Protein AF-A0A3M3X433-F1 (afdb_monomer_lite)

InterPro domains:
  IPR011251 Luciferase-like domain [PF00296] (39-148)
  IPR036661 Luciferase-like domain superfamily [G3DSA:3.20.20.30] (30-152)
  IPR036661 Luciferase-like domain superfamily [SSF51679] (29-149)
  IPR050172 SsuD/RutA monooxygenase [PTHR42847] (29-149)

Sequence (152 aa):
MEFHSPVCLPLWCFSTRSNGPQPLAGVFMSIEFIGYIATQPGSEIHPRSGATIQPDYVKTVAKAHEDAGFDRALIAYHSNSPDSTLVAAHAASVTSTLKFLVAHRPGFISPTVAARQFATLDVFNGGRTAVHIITGGDDKELRADGSHIGKD

pLDDT: mean 83.99, std 22.56, range [24.09, 98.62]

Radius of gyration: 22.47 Å; chains: 1; bounding box: 56×72×51 Å

Foldseek 3Di:
DDDDDDDDDDDDPPPPPPPDPDPPDPPPDDDAAEAEAAQFDDDPPRHTDDDRHDLVSSQVRLVVCVVVPGQEYEQDDFLPHPQQLVSLLSSLVNDQRYAYAGEDEPDLDDVVVVVVSQVVSCVVSVNRYDYDYDYDPDCVRVVSSPDPDDPD

Structure (mmCIF, N/CA/C/O backbone):
data_AF-A0A3M3X433-F1
#
_entry.id   AF-A0A3M3X433-F1
#
loop_
_atom_site.group_PDB
_atom_site.id
_atom_site.type_symbol
_atom_site.label_atom_id
_atom_site.label_alt_id
_atom_site.label_comp_id
_atom_site.label_asym_id
_atom_site.label_entity_id
_atom_site.label_seq_id
_atom_site.pdbx_PDB_ins_code
_atom_site.Cartn_x
_atom_site.Cartn_y
_atom_site.Cartn_z
_atom_site.occupancy
_atom_site.B_iso_or_equiv
_atom_site.auth_seq_id
_atom_site.auth_comp_id
_atom_site.auth_asym_id
_atom_site.auth_atom_id
_atom_site.pdbx_PDB_model_num
ATOM 1 N N . MET A 1 1 ? -29.728 47.704 31.369 1.00 38.25 1 MET A N 1
ATOM 2 C CA . MET A 1 1 ? -29.777 48.567 30.168 1.00 38.25 1 MET A CA 1
ATOM 3 C C . MET A 1 1 ? -28.338 48.783 29.705 1.00 38.25 1 MET A C 1
ATOM 5 O O . MET A 1 1 ? -27.815 49.881 29.781 1.00 38.25 1 MET A O 1
ATOM 9 N N . GLU A 1 2 ? -27.535 47.732 29.565 1.00 30.39 2 GLU A N 1
ATOM 10 C CA . GLU A 1 2 ? -27.421 46.850 28.388 1.00 30.39 2 GLU A CA 1
ATOM 11 C C . GLU A 1 2 ? -27.488 47.585 27.048 1.00 30.39 2 GLU A C 1
ATOM 13 O O . GLU A 1 2 ? -28.547 47.969 26.556 1.00 30.39 2 GLU A O 1
ATOM 18 N N . PHE A 1 3 ? -26.281 47.796 26.530 1.00 27.48 3 PHE A N 1
ATOM 19 C CA . PHE A 1 3 ? -25.931 48.360 25.245 1.00 27.48 3 PHE A CA 1
ATOM 20 C C . PHE A 1 3 ? -25.898 47.249 24.188 1.00 27.48 3 PHE A C 1
ATOM 22 O O . PHE A 1 3 ? -25.267 46.218 24.388 1.00 27.48 3 PHE A O 1
ATOM 29 N N . HIS A 1 4 ? -26.563 47.522 23.067 1.00 29.73 4 HIS A N 1
ATOM 30 C CA . HIS A 1 4 ? -26.165 47.201 21.693 1.00 29.73 4 HIS A CA 1
ATOM 31 C C . HIS A 1 4 ? -25.395 45.888 21.426 1.00 29.73 4 HIS A C 1
ATOM 33 O O . HIS A 1 4 ? -24.176 45.808 21.546 1.00 29.73 4 HIS A O 1
ATOM 39 N N . SER A 1 5 ? -26.122 44.920 20.857 1.00 33.59 5 SER A N 1
ATOM 40 C CA . SER A 1 5 ? -25.615 44.041 19.785 1.00 33.59 5 SER A CA 1
ATOM 41 C C . SER A 1 5 ? -25.068 44.913 18.632 1.00 33.59 5 SER A C 1
ATOM 43 O O . SER A 1 5 ? -25.647 45.985 18.416 1.00 33.59 5 SER A O 1
ATOM 45 N N . PRO A 1 6 ? -24.013 44.526 17.872 1.00 41.75 6 PRO A N 1
ATOM 46 C CA . PRO A 1 6 ? -24.212 43.540 16.800 1.00 41.75 6 PRO A CA 1
ATOM 47 C C . PRO A 1 6 ? -22.981 42.694 16.368 1.00 41.75 6 PRO A C 1
ATOM 49 O O . PRO A 1 6 ? -21.836 42.945 16.724 1.00 41.75 6 PRO A O 1
ATOM 52 N N . VAL A 1 7 ? -23.281 41.759 15.459 1.00 30.61 7 VAL A N 1
ATOM 53 C CA . VAL A 1 7 ? -22.422 41.143 14.422 1.00 30.61 7 VAL A CA 1
ATOM 54 C C . VAL A 1 7 ? -21.656 39.858 14.775 1.00 30.61 7 VAL A C 1
ATOM 56 O O . VAL A 1 7 ? -20.511 39.854 15.210 1.00 30.61 7 VAL A O 1
ATOM 59 N N . CYS A 1 8 ? -22.279 38.736 14.406 1.00 32.59 8 CYS A N 1
ATOM 60 C CA . CYS A 1 8 ? -21.590 37.534 13.942 1.00 32.59 8 CYS A CA 1
ATOM 61 C C . CYS A 1 8 ? -20.920 37.800 12.582 1.00 32.59 8 CYS A C 1
ATOM 63 O O . CYS A 1 8 ? -21.615 38.124 11.620 1.00 32.59 8 CYS A O 1
ATOM 65 N N . LEU A 1 9 ? -19.611 37.563 12.476 1.00 28.12 9 LEU A N 1
ATOM 66 C CA . LEU A 1 9 ? -18.978 37.064 11.251 1.00 28.12 9 LEU A CA 1
ATOM 67 C C . LEU A 1 9 ? -17.798 36.137 11.608 1.00 28.12 9 LEU A C 1
ATOM 69 O O . LEU A 1 9 ? -17.205 36.289 12.677 1.00 28.12 9 LEU A O 1
ATOM 73 N N . PRO A 1 10 ? -17.489 35.146 10.750 1.00 44.00 10 PRO A N 1
ATOM 74 C CA . PRO A 1 10 ? -16.801 33.921 11.118 1.00 44.00 10 PRO A CA 1
ATOM 75 C C . PRO A 1 10 ? -15.365 33.943 10.608 1.00 44.00 10 PRO A C 1
ATOM 77 O O . PRO A 1 10 ? -15.153 33.822 9.410 1.00 44.00 10 PRO A O 1
ATOM 80 N N . LEU A 1 11 ? -14.376 34.081 11.486 1.00 32.19 11 LEU A N 1
ATOM 81 C CA . LEU A 1 11 ? -12.989 33.711 11.201 1.00 32.19 11 LEU A CA 1
ATOM 82 C C . LEU A 1 11 ? -12.167 33.882 12.488 1.00 32.19 11 LEU A C 1
ATOM 84 O O . LEU A 1 11 ?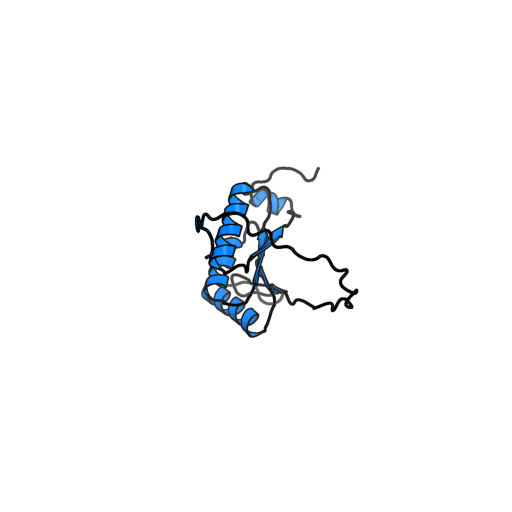 -12.327 34.878 13.178 1.00 32.19 11 LEU A O 1
ATOM 88 N N . TRP A 1 12 ? -11.268 32.932 12.766 1.00 24.09 12 TRP A N 1
ATOM 89 C CA . TRP A 1 12 ? -10.307 32.925 13.883 1.00 24.09 12 TRP A CA 1
ATOM 90 C C . TRP A 1 12 ? -10.869 32.575 15.268 1.00 24.09 12 TRP A C 1
ATOM 92 O O . TRP A 1 12 ? -10.968 33.405 16.165 1.00 24.09 12 TRP A O 1
ATOM 102 N N . CYS A 1 13 ? -11.091 31.280 15.504 1.00 27.66 13 CYS A N 1
ATOM 103 C CA . CYS A 1 13 ? -10.974 30.759 16.863 1.00 27.66 13 CYS A CA 1
ATOM 104 C C . CYS A 1 13 ? -9.476 30.629 17.187 1.00 27.66 13 CYS A C 1
ATOM 106 O O . CYS A 1 13 ? -8.844 29.618 16.878 1.00 27.66 13 CYS A O 1
ATOM 108 N N . PHE A 1 14 ? -8.897 31.677 17.777 1.00 27.05 14 PHE A N 1
ATOM 109 C CA . PHE A 1 14 ? -7.599 31.603 18.446 1.00 27.05 14 PHE A CA 1
ATOM 110 C C . PHE A 1 14 ? -7.763 30.636 19.628 1.00 27.05 14 PHE A C 1
ATOM 112 O O . PHE A 1 14 ? -8.277 30.998 20.683 1.00 27.05 14 PHE A O 1
ATOM 119 N N . SER A 1 15 ? -7.405 29.365 19.435 1.00 33.72 15 SER A N 1
ATOM 120 C CA . SER A 1 15 ? -7.283 28.418 20.542 1.00 33.72 15 SER A CA 1
ATOM 121 C C . SER A 1 15 ? -6.104 28.875 21.396 1.00 33.72 15 SER A C 1
ATOM 123 O O . SER A 1 15 ? -4.944 28.709 21.016 1.00 33.72 15 SER A O 1
ATOM 125 N N . THR A 1 16 ? -6.392 29.486 22.542 1.00 36.78 16 THR A N 1
ATOM 126 C CA . THR A 1 16 ? -5.414 29.752 23.595 1.00 36.78 16 THR A CA 1
ATOM 127 C C . THR A 1 16 ? -5.001 28.422 24.220 1.00 36.78 16 THR A C 1
ATOM 129 O O . THR A 1 16 ? -5.475 28.019 25.279 1.00 36.78 16 THR A O 1
ATOM 132 N N . ARG A 1 17 ? -4.117 27.684 23.542 1.00 34.72 17 ARG A N 1
ATOM 133 C CA . ARG A 1 17 ? -3.492 26.502 24.131 1.00 34.72 17 ARG A CA 1
ATOM 134 C C . ARG A 1 17 ? -2.471 26.990 25.158 1.00 34.72 17 ARG A C 1
ATOM 136 O O . ARG A 1 17 ? -1.395 27.465 24.806 1.00 34.72 17 ARG A O 1
ATOM 143 N N . SER A 1 18 ? -2.844 26.923 26.433 1.00 39.06 18 SER A N 1
ATOM 144 C CA . SER A 1 18 ? -1.947 27.155 27.561 1.00 39.06 18 SER A CA 1
ATOM 145 C C . SER A 1 18 ? -0.796 26.145 27.504 1.00 39.06 18 SER A C 1
ATOM 147 O O . SER A 1 18 ? -0.989 24.963 27.789 1.00 39.06 18 SER A O 1
ATOM 149 N N . ASN A 1 19 ? 0.400 26.599 27.130 1.00 44.47 19 ASN A N 1
ATOM 150 C CA . ASN A 1 19 ? 1.632 25.825 27.274 1.00 44.47 19 ASN A CA 1
ATOM 151 C C . ASN A 1 19 ? 2.067 25.852 28.745 1.00 44.47 19 ASN A C 1
ATOM 153 O O . ASN A 1 19 ? 2.904 26.657 29.148 1.00 44.47 19 ASN A O 1
ATOM 157 N N . GLY A 1 20 ? 1.471 24.977 29.553 1.00 41.06 20 GLY A N 1
ATOM 158 C CA . GLY A 1 20 ? 2.094 24.523 30.792 1.00 41.06 20 GLY A CA 1
ATOM 159 C C . GLY A 1 20 ? 3.107 23.412 30.475 1.00 41.06 20 GLY A C 1
ATOM 160 O O . GLY A 1 20 ? 2.841 22.607 29.578 1.00 41.06 20 GLY A O 1
ATOM 161 N N . PRO A 1 21 ? 4.261 23.345 31.161 1.00 43.88 21 PRO A N 1
ATOM 162 C CA . PRO A 1 21 ? 5.192 22.234 31.005 1.00 43.88 21 PRO A CA 1
ATOM 163 C C . PRO A 1 21 ? 4.511 20.936 31.460 1.00 43.88 21 PRO A C 1
ATOM 165 O O . PRO A 1 21 ? 4.201 20.762 32.637 1.00 43.88 21 PRO A O 1
ATOM 168 N N . GLN A 1 22 ? 4.245 20.042 30.507 1.00 60.72 22 GLN A N 1
ATOM 169 C CA . GLN A 1 22 ? 3.758 18.697 30.794 1.00 60.72 22 GLN A CA 1
ATOM 170 C C . GLN A 1 22 ? 4.891 17.912 31.474 1.00 60.72 22 GLN A C 1
ATOM 172 O O . GLN A 1 22 ? 6.016 17.930 30.963 1.00 60.72 22 GLN A O 1
ATOM 177 N N . PRO A 1 23 ? 4.644 17.237 32.611 1.00 44.38 23 PRO A N 1
ATOM 178 C CA . PRO A 1 23 ? 5.644 16.365 33.210 1.00 44.38 23 PRO A CA 1
ATOM 179 C C . PRO A 1 23 ? 6.005 15.258 32.213 1.00 44.38 23 PRO A C 1
ATOM 181 O O . PRO A 1 23 ? 5.147 14.794 31.463 1.00 44.38 23 PRO A O 1
ATOM 184 N N . LEU A 1 24 ? 7.279 14.855 32.193 1.00 56.72 24 LEU A N 1
ATOM 185 C CA . LEU A 1 24 ? 7.793 13.760 31.369 1.00 56.72 24 LEU A CA 1
ATOM 186 C C . LEU A 1 24 ? 7.118 12.448 31.797 1.00 56.72 24 LEU A C 1
ATOM 188 O O . LEU A 1 24 ? 7.646 11.695 32.615 1.00 56.72 24 LEU A O 1
ATOM 192 N N . ALA A 1 25 ? 5.917 12.203 31.274 1.00 56.25 25 ALA A N 1
ATOM 193 C CA . ALA A 1 25 ? 5.259 10.916 31.338 1.00 56.25 25 ALA A CA 1
ATOM 194 C C . ALA A 1 25 ? 6.217 9.902 30.714 1.00 56.25 25 ALA A C 1
ATOM 196 O O . ALA A 1 25 ? 6.676 10.094 29.585 1.00 56.25 25 ALA A O 1
ATOM 197 N N . GLY A 1 26 ? 6.560 8.864 31.479 1.00 55.78 26 GLY A N 1
ATOM 198 C CA . GLY A 1 26 ? 7.354 7.750 30.984 1.00 55.78 26 GLY A CA 1
ATOM 199 C C . GLY A 1 26 ? 6.804 7.316 29.632 1.00 55.78 26 GLY A C 1
ATOM 200 O O . GLY A 1 26 ? 5.599 7.109 29.487 1.00 55.78 26 GLY A O 1
ATOM 201 N N . VAL A 1 27 ? 7.678 7.273 28.630 1.00 61.16 27 VAL A N 1
ATOM 202 C CA . VAL A 1 27 ? 7.319 6.876 27.273 1.00 61.16 27 VAL A CA 1
ATOM 203 C C . VAL A 1 27 ? 6.840 5.429 27.345 1.00 61.16 27 VAL A C 1
ATOM 205 O O . VAL A 1 27 ? 7.647 4.503 27.371 1.00 61.16 27 VAL A O 1
ATOM 208 N N . PHE A 1 28 ? 5.525 5.224 27.425 1.00 60.69 28 PHE A N 1
ATOM 209 C CA . PHE A 1 28 ? 4.934 3.925 27.151 1.00 60.69 28 PHE A CA 1
ATOM 210 C C . PHE A 1 28 ? 5.199 3.642 25.674 1.00 60.69 28 PHE A C 1
ATOM 212 O O . PHE A 1 28 ? 4.573 4.234 24.798 1.00 60.69 28 PHE A O 1
ATOM 219 N N . MET A 1 29 ? 6.182 2.788 25.394 1.00 64.38 29 MET A N 1
ATOM 220 C CA . MET A 1 29 ? 6.433 2.321 24.036 1.00 64.38 29 MET A CA 1
ATOM 221 C C . MET A 1 29 ? 5.353 1.299 23.681 1.00 64.38 29 MET A C 1
ATOM 223 O O . MET A 1 29 ? 5.413 0.152 24.121 1.00 64.38 29 MET A O 1
ATOM 227 N N . SER A 1 30 ? 4.343 1.723 22.920 1.00 86.44 30 SER A N 1
ATOM 228 C CA . SER A 1 30 ? 3.386 0.810 22.296 1.00 86.44 30 SER A CA 1
ATOM 229 C C . SER A 1 30 ? 4.050 0.112 21.108 1.00 86.44 30 SER A C 1
ATOM 231 O O . SER A 1 30 ? 4.636 0.771 20.250 1.00 86.44 30 SER A O 1
ATOM 233 N N . ILE A 1 31 ? 3.959 -1.216 21.060 1.00 92.50 31 ILE A N 1
ATOM 234 C CA . ILE A 1 31 ? 4.367 -2.013 19.897 1.00 92.50 31 ILE A CA 1
ATOM 235 C C . ILE A 1 31 ? 3.232 -1.959 18.872 1.00 92.50 31 ILE A C 1
ATOM 237 O O . ILE A 1 31 ? 2.085 -2.185 19.246 1.00 92.50 31 ILE A O 1
ATOM 241 N N . GLU A 1 32 ? 3.559 -1.680 17.607 1.00 94.44 32 GLU A N 1
ATOM 242 C CA . GLU A 1 32 ? 2.619 -1.794 16.485 1.00 94.44 32 GLU A CA 1
ATOM 243 C C . GLU A 1 32 ? 2.862 -3.101 15.718 1.00 94.44 32 GLU A C 1
ATOM 245 O O . GLU A 1 32 ? 4.003 -3.432 15.375 1.00 94.44 32 GLU A O 1
ATOM 250 N N . PHE A 1 33 ? 1.789 -3.818 15.396 1.00 97.25 33 PHE A N 1
ATOM 251 C CA . PHE A 1 33 ? 1.822 -4.983 14.517 1.00 97.25 33 PHE A CA 1
ATOM 252 C C . PHE A 1 33 ? 1.438 -4.583 13.094 1.00 97.25 33 PHE A C 1
ATOM 254 O O . PHE A 1 33 ? 0.340 -4.086 12.833 1.00 97.25 33 PHE A O 1
ATOM 261 N N . ILE A 1 34 ? 2.353 -4.831 12.154 1.00 97.69 34 ILE A N 1
ATOM 262 C CA . ILE A 1 34 ? 2.163 -4.519 10.737 1.00 97.69 34 ILE A CA 1
ATOM 263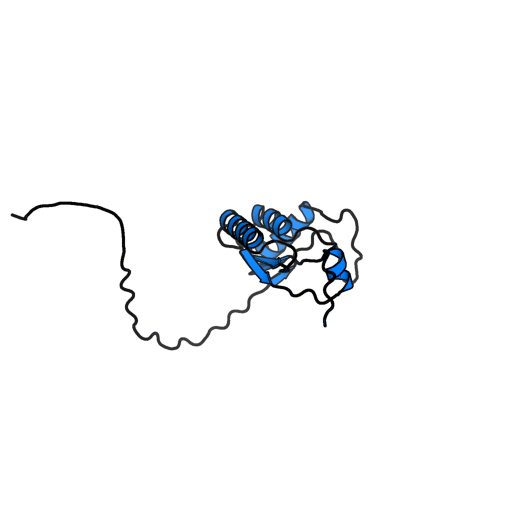 C C . ILE A 1 34 ? 2.106 -5.812 9.933 1.00 97.69 34 ILE A C 1
ATOM 265 O O . ILE A 1 34 ? 3.046 -6.605 9.921 1.00 97.69 34 ILE A O 1
ATOM 269 N N . GLY A 1 35 ? 0.980 -6.006 9.263 1.00 97.44 35 GLY A N 1
ATOM 270 C CA . GLY A 1 35 ? 0.710 -7.147 8.410 1.00 97.44 35 GLY A CA 1
ATOM 271 C C . GLY A 1 35 ? 1.147 -6.934 6.972 1.00 97.44 35 GLY A C 1
ATOM 272 O O . GLY A 1 35 ? 1.645 -5.869 6.609 1.00 97.44 35 GLY A O 1
ATOM 273 N N . TYR A 1 36 ? 0.890 -7.925 6.126 1.00 97.56 36 TYR A N 1
ATOM 274 C CA . TYR A 1 36 ? 1.145 -7.844 4.691 1.00 97.56 36 TYR A CA 1
ATOM 275 C C . TYR A 1 36 ? -0.075 -8.312 3.900 1.00 97.56 36 TYR A C 1
ATOM 277 O O . TYR A 1 36 ? -0.600 -9.401 4.131 1.00 97.56 36 TYR A O 1
ATOM 285 N N . ILE A 1 37 ? -0.514 -7.499 2.938 1.00 97.81 37 ILE A N 1
ATOM 286 C CA . ILE A 1 37 ? -1.594 -7.858 2.015 1.00 97.81 37 ILE A CA 1
ATOM 287 C C . ILE A 1 37 ? -0.987 -8.182 0.649 1.00 97.81 37 ILE A C 1
ATOM 289 O O . ILE A 1 37 ? -0.496 -7.307 -0.064 1.00 97.81 37 ILE A O 1
ATOM 293 N N . ALA A 1 38 ? -1.063 -9.460 0.278 1.00 95.62 38 ALA A N 1
ATOM 294 C CA . ALA A 1 38 ? -0.795 -9.938 -1.073 1.00 95.62 38 ALA A CA 1
ATOM 295 C C . ALA A 1 38 ? -2.083 -9.973 -1.910 1.00 95.62 38 ALA A C 1
ATOM 297 O O . ALA A 1 38 ? -3.188 -10.074 -1.380 1.00 95.62 38 ALA A O 1
ATOM 298 N N . THR A 1 39 ? -1.939 -9.957 -3.235 1.00 96.81 39 THR A N 1
ATOM 299 C CA . THR A 1 39 ? -3.071 -9.997 -4.178 1.00 96.81 39 THR A CA 1
ATOM 300 C C . THR A 1 39 ? -3.465 -11.399 -4.631 1.00 96.81 39 THR A C 1
ATOM 302 O O . THR A 1 39 ? -4.450 -11.548 -5.348 1.00 96.81 39 THR A O 1
ATOM 305 N N . GLN A 1 40 ? -2.707 -12.417 -4.227 1.00 95.81 40 GLN A N 1
ATOM 306 C CA . GLN A 1 40 ? -2.952 -13.831 -4.503 1.00 95.81 40 GLN A CA 1
ATOM 307 C C . GLN A 1 40 ? -2.243 -14.691 -3.441 1.00 95.81 40 GLN A C 1
ATOM 309 O O . GLN A 1 40 ? -1.270 -14.216 -2.838 1.00 95.81 40 GLN A O 1
ATOM 314 N N . PRO A 1 41 ? -2.689 -15.938 -3.208 1.00 94.50 41 PRO A N 1
ATOM 315 C CA . PRO A 1 41 ? -2.038 -16.841 -2.269 1.00 94.50 41 PRO A CA 1
ATOM 316 C C . PRO A 1 41 ? -0.617 -17.193 -2.714 1.00 94.50 41 PRO A C 1
ATOM 318 O O . PRO A 1 41 ? -0.334 -17.383 -3.898 1.00 94.50 41 PRO A O 1
ATOM 321 N N . GLY A 1 42 ? 0.277 -17.295 -1.739 1.00 92.50 42 GLY A N 1
ATOM 322 C CA . GLY A 1 42 ? 1.657 -17.721 -1.923 1.00 92.50 42 GLY A CA 1
ATOM 323 C C . GLY A 1 42 ? 2.454 -17.539 -0.636 1.00 92.50 42 GLY A C 1
ATOM 324 O O . GLY A 1 42 ? 2.110 -16.707 0.204 1.00 92.50 42 GLY A O 1
ATOM 325 N N . SER A 1 43 ? 3.513 -18.319 -0.485 1.00 90.75 43 SER A N 1
ATOM 326 C CA . SER A 1 43 ? 4.481 -18.200 0.605 1.00 90.75 43 SER A CA 1
ATOM 327 C C . SER A 1 43 ? 5.857 -18.671 0.134 1.00 90.75 43 SER A C 1
ATOM 329 O O . SER A 1 43 ? 6.033 -19.031 -1.028 1.00 90.75 43 SER A O 1
ATOM 331 N N . GLU A 1 44 ? 6.842 -18.695 1.028 1.00 91.88 44 GLU A N 1
ATOM 332 C CA . GLU A 1 44 ? 8.187 -19.204 0.717 1.00 91.88 44 GLU A CA 1
ATOM 333 C C . GLU A 1 44 ? 8.173 -20.682 0.297 1.00 91.88 44 GLU A C 1
ATOM 335 O O . GLU A 1 44 ? 9.015 -21.110 -0.488 1.00 91.88 44 GLU A O 1
ATOM 340 N N . ILE A 1 45 ? 7.196 -21.451 0.789 1.00 95.19 45 ILE A N 1
ATOM 341 C CA . ILE A 1 45 ? 7.040 -22.886 0.503 1.00 95.19 45 ILE A CA 1
ATOM 342 C C . ILE A 1 45 ? 5.894 -23.194 -0.469 1.00 95.19 45 ILE A C 1
ATOM 344 O O . ILE A 1 45 ? 5.846 -24.288 -1.025 1.00 95.19 45 ILE A O 1
ATOM 348 N N . HIS A 1 46 ? 4.978 -22.248 -0.693 1.00 92.81 46 HIS A N 1
ATOM 349 C CA . HIS A 1 46 ? 3.862 -22.413 -1.622 1.00 92.81 46 HIS A CA 1
ATOM 350 C C . HIS A 1 46 ? 4.008 -21.445 -2.797 1.00 92.81 46 HIS A C 1
ATOM 352 O O . HIS A 1 46 ? 3.861 -20.232 -2.605 1.00 92.81 46 HIS A O 1
ATOM 358 N N . PRO A 1 47 ? 4.251 -21.941 -4.023 1.00 93.38 47 PRO A N 1
ATOM 359 C CA . PRO A 1 47 ? 4.322 -21.070 -5.182 1.00 93.38 47 PRO A CA 1
ATOM 360 C C . PRO A 1 47 ? 2.981 -20.365 -5.406 1.00 93.38 47 PRO A C 1
ATOM 362 O O . PRO A 1 47 ? 1.908 -20.910 -5.136 1.00 93.38 47 PRO A O 1
ATOM 365 N N . ARG A 1 48 ? 3.052 -19.140 -5.931 1.00 92.88 48 ARG A N 1
ATOM 366 C CA . ARG A 1 48 ? 1.859 -18.389 -6.333 1.00 92.88 48 ARG A CA 1
ATOM 367 C C . ARG A 1 48 ? 1.123 -19.138 -7.441 1.00 92.88 48 ARG A C 1
ATOM 369 O O . ARG A 1 48 ? 1.755 -19.695 -8.338 1.00 92.88 48 ARG A O 1
ATOM 376 N N . SER A 1 49 ? -0.205 -19.140 -7.383 1.00 89.38 49 SER A N 1
ATOM 377 C CA . SER A 1 49 ? -1.052 -19.826 -8.361 1.00 89.38 49 SER A CA 1
ATOM 378 C C . SER A 1 49 ? -2.343 -19.055 -8.639 1.00 89.38 49 SER A C 1
ATOM 380 O O . SER A 1 49 ? -2.825 -18.284 -7.807 1.00 89.38 49 SER A O 1
ATOM 382 N N . GLY A 1 50 ? -2.914 -19.288 -9.823 1.00 93.19 50 GLY A N 1
ATOM 383 C CA . GLY A 1 50 ? -4.129 -18.617 -10.278 1.00 93.19 50 GLY A CA 1
ATOM 384 C C . GLY A 1 50 ? -3.871 -17.222 -10.849 1.00 93.19 50 GLY A C 1
ATOM 385 O O . GLY A 1 50 ? -2.795 -16.928 -11.367 1.00 93.19 50 GLY A O 1
ATOM 386 N N . ALA A 1 51 ? -4.900 -16.374 -10.802 1.00 95.44 51 ALA A N 1
ATOM 387 C CA . ALA A 1 51 ? -4.811 -15.003 -11.289 1.00 95.44 51 ALA A CA 1
ATOM 388 C C . ALA A 1 51 ? -3.935 -14.149 -10.362 1.00 95.44 51 ALA A C 1
ATOM 390 O O . ALA A 1 51 ? -4.031 -14.262 -9.141 1.00 95.44 51 ALA A O 1
ATOM 391 N N . THR A 1 52 ? -3.150 -13.233 -10.935 1.00 94.56 52 THR A N 1
ATOM 392 C CA . THR A 1 52 ? -2.269 -12.331 -10.171 1.00 94.56 52 THR A CA 1
ATOM 393 C C . THR A 1 52 ? -3.030 -11.421 -9.201 1.00 94.56 52 THR A C 1
ATOM 395 O O . THR A 1 52 ? -2.494 -11.040 -8.158 1.00 94.56 52 THR A O 1
ATOM 398 N N . ILE A 1 53 ? -4.273 -11.069 -9.542 1.00 96.62 53 ILE A N 1
ATOM 399 C CA . ILE A 1 53 ? -5.167 -10.234 -8.735 1.00 96.62 53 ILE A CA 1
ATOM 400 C C . ILE A 1 53 ? -6.421 -11.043 -8.420 1.00 96.62 53 ILE A C 1
ATOM 402 O O . ILE A 1 53 ? -7.193 -11.373 -9.318 1.00 96.62 53 ILE A O 1
ATOM 406 N N . GLN A 1 54 ? -6.628 -11.337 -7.140 1.00 97.31 54 GLN A N 1
ATOM 407 C CA . GLN A 1 54 ? -7.781 -12.067 -6.620 1.00 97.31 54 GLN A CA 1
ATOM 408 C C . GLN A 1 54 ? -8.472 -11.197 -5.555 1.00 97.31 54 GLN A C 1
ATOM 410 O O . GLN A 1 54 ? -8.050 -11.193 -4.396 1.00 97.31 54 GLN A O 1
ATOM 415 N N . PRO A 1 55 ? -9.518 -10.428 -5.919 1.00 97.81 55 PRO A N 1
ATOM 416 C CA . PRO A 1 55 ? -10.161 -9.478 -5.005 1.00 97.81 55 PRO A CA 1
ATOM 417 C C . PRO A 1 55 ? -10.712 -10.112 -3.721 1.00 97.81 55 PRO A C 1
ATOM 419 O O . PRO A 1 55 ? -10.618 -9.507 -2.650 1.00 97.81 55 PRO A O 1
ATOM 422 N N . ASP A 1 56 ? -11.239 -11.336 -3.805 1.00 98.19 56 ASP A N 1
ATOM 423 C CA . ASP A 1 56 ? -11.746 -12.074 -2.640 1.00 98.19 56 ASP A CA 1
ATOM 424 C C . ASP A 1 56 ? -10.623 -12.508 -1.693 1.00 98.19 56 ASP A C 1
ATOM 426 O O . ASP A 1 56 ? -10.796 -12.490 -0.472 1.00 98.19 56 ASP A O 1
ATOM 430 N N . TYR A 1 57 ? -9.444 -12.831 -2.232 1.00 98.00 57 TYR A N 1
ATOM 431 C CA . TYR A 1 57 ? -8.266 -13.119 -1.420 1.00 98.00 57 TYR A CA 1
ATOM 432 C C . TYR A 1 57 ? -7.798 -11.863 -0.680 1.00 98.00 57 TYR A C 1
ATOM 434 O O . TYR A 1 57 ? -7.612 -11.906 0.535 1.00 98.00 57 TYR A O 1
ATOM 442 N N . VAL A 1 58 ? -7.707 -10.719 -1.372 1.00 98.50 58 VAL A N 1
ATOM 443 C CA . VAL A 1 58 ? -7.368 -9.428 -0.741 1.00 98.50 58 VAL A CA 1
ATOM 444 C C . VAL A 1 58 ? -8.350 -9.095 0.382 1.00 98.50 58 VAL A C 1
ATOM 446 O O . VAL A 1 58 ? -7.923 -8.735 1.477 1.00 98.50 58 VAL A O 1
ATOM 449 N N . LYS A 1 59 ? -9.656 -9.270 0.144 1.00 98.62 59 LYS A N 1
ATOM 450 C CA . LYS A 1 59 ? -10.693 -9.081 1.168 1.00 98.62 59 LYS A CA 1
ATOM 451 C C . LYS A 1 59 ? -10.468 -9.991 2.374 1.00 98.62 59 LYS A C 1
ATOM 453 O O . LYS A 1 59 ? -10.518 -9.517 3.505 1.00 98.62 59 LYS A O 1
ATOM 458 N N . THR A 1 60 ? -10.223 -11.276 2.128 1.00 98.44 60 THR A N 1
ATOM 459 C CA . THR A 1 60 ? -10.014 -12.280 3.181 1.00 98.44 60 THR A CA 1
ATOM 460 C C . THR A 1 60 ? -8.810 -11.922 4.045 1.00 98.44 60 THR A C 1
ATOM 462 O O . THR A 1 60 ? -8.919 -11.885 5.267 1.00 98.44 60 THR A O 1
ATOM 465 N N . VAL A 1 61 ? -7.679 -11.587 3.421 1.00 98.31 61 VAL A N 1
ATOM 466 C CA . VAL A 1 61 ? -6.454 -11.213 4.136 1.00 98.31 61 VAL A CA 1
ATOM 467 C C . VAL A 1 61 ? -6.634 -9.894 4.889 1.00 98.31 61 VAL A C 1
ATOM 469 O O . VAL A 1 61 ? -6.235 -9.804 6.046 1.00 98.31 61 VAL A O 1
ATOM 472 N N . ALA A 1 62 ? -7.253 -8.878 4.282 1.00 98.62 62 ALA A N 1
ATOM 473 C CA . ALA A 1 62 ? -7.497 -7.596 4.943 1.00 98.62 62 ALA A CA 1
ATOM 474 C C . ALA A 1 62 ? -8.390 -7.752 6.184 1.00 98.62 62 ALA A C 1
ATOM 476 O O . ALA A 1 62 ? -8.073 -7.204 7.239 1.00 98.62 62 ALA A O 1
ATOM 477 N N . LYS A 1 63 ? -9.461 -8.550 6.083 1.00 98.62 63 LYS A N 1
ATOM 478 C CA . LYS A 1 63 ? -10.322 -8.870 7.227 1.00 98.62 63 LYS A CA 1
ATOM 479 C C . LYS A 1 63 ? -9.600 -9.653 8.308 1.00 98.62 63 LYS A C 1
ATOM 481 O O . LYS A 1 63 ? -9.703 -9.287 9.467 1.00 98.62 63 LYS A O 1
ATOM 486 N N . ALA A 1 64 ? -8.797 -10.645 7.933 1.00 98.56 64 ALA A N 1
ATOM 487 C CA . ALA A 1 64 ? -8.019 -11.405 8.904 1.00 98.56 64 ALA A CA 1
ATOM 488 C C . ALA A 1 64 ? -7.072 -10.513 9.727 1.00 98.56 64 ALA A C 1
ATOM 490 O O . ALA A 1 64 ? -6.974 -10.687 10.936 1.00 98.56 64 ALA A O 1
ATOM 491 N N . HIS A 1 65 ? -6.408 -9.537 9.098 1.00 98.62 65 HIS A N 1
ATOM 492 C CA . HIS A 1 65 ? -5.559 -8.580 9.816 1.00 98.62 65 HIS A CA 1
ATOM 493 C C . HIS A 1 65 ? -6.367 -7.664 10.744 1.00 98.62 65 HIS A C 1
ATOM 495 O O . HIS A 1 65 ? -5.964 -7.447 11.885 1.00 98.62 65 HIS A O 1
ATOM 501 N N . GLU A 1 66 ? -7.502 -7.146 10.268 1.00 98.50 66 GLU A N 1
ATOM 502 C CA . GLU A 1 66 ? -8.407 -6.309 11.065 1.00 98.50 66 GLU A CA 1
ATOM 503 C C . GLU A 1 66 ? -8.940 -7.056 12.296 1.00 98.50 66 GLU A C 1
ATOM 505 O O . GLU A 1 66 ? -8.812 -6.569 13.418 1.00 98.50 66 GLU A O 1
ATOM 510 N N . ASP A 1 67 ? -9.473 -8.260 12.093 1.00 98.50 67 ASP A N 1
ATOM 511 C CA . ASP A 1 67 ? -10.071 -9.085 13.144 1.00 98.50 67 ASP A CA 1
ATOM 512 C C . ASP A 1 67 ? -9.018 -9.570 14.158 1.00 98.50 67 ASP A C 1
ATOM 514 O O . ASP A 1 67 ? -9.319 -9.741 15.340 1.00 98.50 67 ASP A O 1
ATOM 518 N N . ALA A 1 68 ? -7.768 -9.752 13.717 1.00 98.19 68 ALA A N 1
ATOM 519 C CA . ALA A 1 68 ? -6.635 -10.085 14.580 1.00 98.19 68 ALA A CA 1
ATOM 520 C C . ALA A 1 68 ? -6.047 -8.873 15.331 1.00 98.19 68 ALA A C 1
ATOM 522 O O . ALA A 1 68 ? -5.132 -9.049 16.134 1.00 98.19 68 ALA A O 1
ATOM 523 N N . GLY A 1 69 ? -6.552 -7.658 15.091 1.00 97.50 69 GLY A N 1
ATOM 524 C CA . GLY A 1 69 ? -6.118 -6.450 15.792 1.00 97.50 69 GLY A CA 1
ATOM 525 C C . GLY A 1 69 ? -4.786 -5.874 15.309 1.00 97.50 69 GLY A C 1
ATOM 526 O O . GLY A 1 69 ? -4.098 -5.220 16.088 1.00 97.50 69 GLY A O 1
ATOM 527 N N . PHE A 1 70 ? -4.403 -6.106 14.048 1.00 98.38 70 PHE A N 1
ATOM 528 C CA . PHE A 1 70 ? -3.224 -5.456 13.473 1.00 98.38 70 PHE A CA 1
ATOM 529 C C . PHE A 1 70 ? -3.440 -3.948 13.342 1.00 98.38 70 PHE A C 1
ATOM 531 O O . PHE A 1 70 ? -4.482 -3.487 12.871 1.00 98.38 70 PHE A O 1
ATOM 538 N N . ASP A 1 71 ? -2.409 -3.176 13.674 1.00 98.06 71 ASP A N 1
ATOM 539 C CA . ASP A 1 71 ? -2.450 -1.720 13.575 1.00 98.06 71 ASP A CA 1
ATOM 540 C C . ASP A 1 71 ? -2.467 -1.259 12.120 1.00 98.06 71 ASP A C 1
ATOM 542 O O . ASP A 1 71 ? -3.165 -0.302 11.767 1.00 98.06 71 ASP A O 1
ATOM 546 N N . ARG A 1 72 ? -1.674 -1.925 11.269 1.00 98.12 72 ARG A N 1
ATOM 547 C CA . ARG A 1 72 ? -1.497 -1.583 9.853 1.00 98.12 72 ARG A CA 1
ATOM 548 C C . ARG A 1 72 ? -1.326 -2.826 8.988 1.00 98.12 72 ARG A C 1
ATOM 550 O O . ARG A 1 72 ? -0.858 -3.861 9.448 1.00 98.12 72 ARG A O 1
ATOM 557 N N . ALA A 1 73 ? -1.588 -2.682 7.695 1.00 98.44 73 ALA A N 1
ATOM 558 C CA . ALA A 1 73 ? -1.164 -3.632 6.676 1.00 98.44 73 ALA A CA 1
ATOM 559 C C . ALA A 1 73 ? -0.315 -2.948 5.598 1.00 98.44 73 ALA A C 1
ATOM 561 O O . ALA A 1 73 ? -0.718 -1.935 5.018 1.00 98.44 73 ALA A O 1
ATOM 562 N N . LEU A 1 74 ? 0.859 -3.517 5.324 1.00 98.44 74 LEU A N 1
ATOM 563 C CA . LEU A 1 74 ? 1.733 -3.136 4.224 1.00 98.44 74 LEU A CA 1
ATOM 564 C C . LEU A 1 74 ? 1.190 -3.686 2.905 1.00 98.44 74 LEU A C 1
ATOM 566 O O . LEU A 1 74 ? 0.894 -4.878 2.783 1.00 98.44 74 LEU A O 1
ATOM 570 N N . ILE A 1 75 ? 1.153 -2.822 1.897 1.00 98.12 75 ILE A N 1
ATOM 571 C CA . ILE A 1 75 ? 0.902 -3.200 0.508 1.00 98.12 75 ILE A CA 1
ATOM 572 C C . ILE A 1 75 ? 2.161 -2.858 -0.274 1.00 98.12 75 ILE A C 1
ATOM 574 O O . ILE A 1 75 ? 2.511 -1.686 -0.422 1.00 98.12 75 ILE A O 1
ATOM 578 N N . ALA A 1 76 ? 2.874 -3.899 -0.701 1.00 94.44 76 ALA A N 1
ATOM 579 C CA . ALA A 1 76 ? 4.164 -3.760 -1.365 1.00 94.44 76 ALA A CA 1
ATOM 580 C C . ALA A 1 76 ? 4.027 -3.245 -2.802 1.00 94.44 76 ALA A C 1
ATOM 582 O O . ALA A 1 76 ? 2.950 -3.266 -3.395 1.00 94.44 76 ALA A O 1
ATOM 583 N N . TYR A 1 77 ? 5.160 -2.813 -3.347 1.00 93.19 77 TYR A N 1
ATOM 584 C CA . TYR A 1 77 ? 5.297 -2.303 -4.700 1.00 93.19 77 TYR A CA 1
ATOM 585 C C . TYR A 1 77 ? 6.454 -3.017 -5.398 1.00 93.19 77 TYR A C 1
ATOM 587 O O . TYR A 1 77 ? 7.558 -3.097 -4.860 1.00 93.19 77 TYR A O 1
ATOM 595 N N . HIS A 1 78 ? 6.195 -3.479 -6.613 1.00 91.75 78 HIS A N 1
ATOM 596 C CA . HIS A 1 78 ? 7.168 -3.969 -7.584 1.00 91.75 78 HIS A CA 1
ATOM 597 C C . HIS A 1 78 ? 6.678 -3.636 -8.997 1.00 91.75 78 HIS A C 1
ATOM 599 O O . HIS A 1 78 ? 5.467 -3.624 -9.233 1.00 91.75 78 HIS A O 1
ATOM 605 N N . SER A 1 79 ? 7.599 -3.484 -9.946 1.00 91.00 79 SER A N 1
ATOM 606 C CA . SER A 1 79 ? 7.282 -3.240 -11.365 1.00 91.00 79 SER A CA 1
ATOM 607 C C . SER A 1 79 ? 6.381 -4.300 -12.014 1.00 91.00 79 SER A C 1
ATOM 609 O O . SER A 1 79 ? 5.684 -4.040 -12.990 1.00 91.00 79 SER A O 1
ATOM 611 N N . ASN A 1 80 ? 6.356 -5.514 -11.460 1.00 91.12 80 ASN A N 1
ATOM 612 C CA . ASN A 1 80 ? 5.508 -6.619 -11.911 1.00 91.12 80 ASN A CA 1
ATOM 613 C C . ASN A 1 80 ? 4.342 -6.940 -10.957 1.00 91.12 80 ASN A C 1
ATOM 615 O O . ASN A 1 80 ? 3.714 -7.995 -11.084 1.00 91.12 80 ASN A O 1
ATOM 619 N N . SER A 1 81 ? 4.078 -6.073 -9.980 1.00 92.44 81 SER A N 1
ATOM 620 C CA . SER A 1 81 ? 2.967 -6.228 -9.041 1.00 92.44 81 SER A CA 1
ATOM 621 C C . SER A 1 81 ? 1.769 -5.358 -9.433 1.00 92.44 81 SER A C 1
ATOM 623 O O . SER A 1 81 ? 1.929 -4.375 -10.155 1.00 92.44 81 SER A O 1
ATOM 625 N N . PRO A 1 82 ? 0.562 -5.691 -8.955 1.00 95.62 82 PRO A N 1
ATOM 626 C CA . PRO A 1 82 ? -0.588 -4.797 -9.051 1.00 95.62 82 PRO A CA 1
ATOM 627 C C . PRO A 1 82 ? -0.341 -3.458 -8.344 1.00 95.62 82 PRO A C 1
ATOM 629 O O . PRO A 1 82 ? 0.414 -3.395 -7.376 1.00 95.62 82 PRO A O 1
ATOM 632 N N . ASP A 1 83 ? -1.030 -2.405 -8.788 1.00 95.88 83 ASP A N 1
ATOM 633 C CA . ASP A 1 83 ? -0.911 -1.071 -8.193 1.00 95.88 83 ASP A CA 1
ATOM 634 C C . ASP A 1 83 ? -1.271 -1.075 -6.697 1.00 95.88 83 ASP A C 1
ATOM 636 O O . ASP A 1 83 ? -2.374 -1.465 -6.296 1.00 95.88 83 ASP A O 1
ATOM 640 N N . SER A 1 84 ? -0.336 -0.609 -5.867 1.00 96.75 84 SER A N 1
ATOM 641 C CA . SER A 1 84 ? -0.459 -0.635 -4.409 1.00 96.75 84 SER A CA 1
ATOM 642 C C . SER A 1 84 ? -1.597 0.252 -3.895 1.00 96.75 84 SER A C 1
ATOM 644 O O . SER A 1 84 ? -2.259 -0.102 -2.918 1.00 96.75 84 SER A O 1
ATOM 646 N N . THR A 1 85 ? -1.882 1.372 -4.566 1.00 97.12 85 THR A N 1
ATOM 647 C CA . THR A 1 85 ? -2.934 2.318 -4.164 1.00 97.12 85 THR A CA 1
ATOM 648 C C . THR A 1 85 ? -4.322 1.748 -4.452 1.00 97.12 85 THR A C 1
ATOM 650 O O . THR A 1 85 ? -5.223 1.874 -3.622 1.00 97.12 85 THR A O 1
ATOM 653 N N . LEU A 1 86 ? -4.506 1.070 -5.588 1.00 97.81 86 LEU A N 1
ATOM 654 C CA . LEU A 1 86 ? -5.769 0.410 -5.934 1.00 97.81 86 LEU A CA 1
ATOM 655 C C . LEU A 1 86 ? -6.045 -0.812 -5.054 1.00 97.81 86 LEU A C 1
ATOM 657 O O . LEU A 1 86 ? -7.180 -1.011 -4.616 1.00 97.81 86 LEU A O 1
ATOM 661 N N . VAL A 1 87 ? -5.016 -1.603 -4.737 1.00 98.44 87 VAL A N 1
ATOM 662 C CA . VAL A 1 87 ? -5.144 -2.707 -3.771 1.00 98.44 87 VAL A CA 1
ATOM 663 C C . VAL A 1 87 ? -5.526 -2.164 -2.390 1.00 98.44 87 VAL A C 1
ATOM 665 O O . VAL A 1 87 ? -6.412 -2.723 -1.740 1.00 98.44 87 VAL A O 1
ATOM 668 N N . ALA A 1 88 ? -4.926 -1.043 -1.972 1.00 98.44 88 ALA A N 1
ATOM 669 C CA . ALA A 1 88 ? -5.272 -0.371 -0.721 1.00 98.44 88 ALA A CA 1
ATOM 670 C C . ALA A 1 88 ? -6.714 0.132 -0.718 1.00 98.44 88 ALA A C 1
ATOM 672 O O . ALA A 1 88 ? -7.418 -0.075 0.264 1.00 98.44 88 ALA A O 1
ATOM 673 N N . ALA A 1 89 ? -7.177 0.737 -1.814 1.00 98.44 89 ALA A N 1
ATOM 674 C CA . ALA A 1 89 ? -8.554 1.200 -1.950 1.00 98.44 89 ALA A CA 1
ATOM 675 C C . ALA A 1 89 ? -9.563 0.051 -1.803 1.00 98.44 89 ALA A C 1
ATOM 677 O O . ALA A 1 89 ? -10.537 0.175 -1.059 1.00 98.44 89 ALA A O 1
ATOM 678 N N . HIS A 1 90 ? -9.308 -1.088 -2.455 1.00 98.62 90 HIS A N 1
ATOM 679 C CA . HIS A 1 90 ? -10.163 -2.271 -2.331 1.00 98.62 90 HIS A CA 1
ATOM 680 C C . HIS A 1 90 ? -10.173 -2.817 -0.900 1.00 98.62 90 HIS A C 1
ATOM 682 O O . HIS A 1 90 ? -11.243 -2.991 -0.317 1.00 98.62 90 HIS A O 1
ATOM 688 N N . ALA A 1 91 ? -8.999 -3.020 -0.297 1.00 98.56 91 ALA A N 1
ATOM 689 C CA . ALA A 1 91 ? -8.892 -3.498 1.081 1.00 98.56 91 ALA A CA 1
ATOM 690 C C . ALA A 1 91 ? -9.552 -2.533 2.084 1.00 98.56 91 ALA A C 1
ATOM 692 O O . ALA A 1 91 ? -10.258 -2.970 2.989 1.00 98.56 91 ALA A O 1
ATOM 693 N N . ALA A 1 92 ? -9.387 -1.224 1.892 1.00 98.44 92 ALA A N 1
ATOM 694 C CA . ALA A 1 92 ? -10.005 -0.192 2.716 1.00 98.44 92 ALA A CA 1
ATOM 695 C C . ALA A 1 92 ? -11.529 -0.157 2.592 1.00 98.44 92 ALA A C 1
ATOM 697 O O . ALA A 1 92 ? -12.203 0.143 3.571 1.00 98.44 92 ALA A O 1
ATOM 698 N N . SER A 1 93 ? -12.074 -0.481 1.415 1.00 98.31 93 SER A N 1
ATOM 699 C CA . SER A 1 93 ? -13.525 -0.519 1.194 1.00 98.31 93 SER A CA 1
ATOM 700 C C . SER A 1 93 ? -14.225 -1.637 1.972 1.00 98.31 93 SER A C 1
ATOM 702 O O . SER A 1 93 ? -15.429 -1.562 2.214 1.00 98.31 93 SER A O 1
ATOM 704 N N . VAL A 1 94 ? -13.478 -2.671 2.373 1.00 98.25 94 VAL A N 1
ATOM 705 C CA . VAL A 1 94 ? -14.013 -3.814 3.117 1.00 98.25 94 VAL A CA 1
ATOM 706 C C . VAL A 1 94 ? -13.637 -3.794 4.597 1.00 98.25 94 VAL A C 1
ATOM 708 O O . VAL A 1 94 ? -14.225 -4.562 5.348 1.00 98.25 94 VAL A O 1
ATOM 711 N N . THR A 1 95 ? -12.727 -2.929 5.050 1.00 98.56 95 THR A N 1
ATOM 712 C CA . THR A 1 95 ? -12.327 -2.782 6.464 1.00 98.56 95 THR A CA 1
ATOM 713 C C . THR A 1 95 ? -12.786 -1.444 7.045 1.00 98.56 95 THR A C 1
ATOM 715 O O . THR A 1 95 ? -13.009 -0.482 6.312 1.00 98.56 95 THR A O 1
ATOM 718 N N . SER A 1 96 ? -12.907 -1.344 8.365 1.00 98.00 96 SER A N 1
ATOM 719 C CA . SER A 1 96 ? -13.350 -0.131 9.067 1.00 98.00 96 SER A CA 1
ATOM 720 C C . SER A 1 96 ? -12.287 0.492 9.976 1.00 98.00 96 SER A C 1
ATOM 722 O O . SER A 1 96 ? -12.295 1.710 10.147 1.00 98.00 96 SER A O 1
ATOM 724 N N . THR A 1 97 ? -11.359 -0.291 10.529 1.00 98.12 97 THR A N 1
ATOM 725 C CA . THR A 1 97 ? -10.355 0.175 11.502 1.00 98.12 97 THR A CA 1
ATOM 726 C C . THR A 1 97 ? -8.918 -0.054 11.046 1.00 98.12 97 THR A C 1
ATOM 728 O O . THR A 1 97 ? -8.047 0.744 11.399 1.00 98.12 97 THR A O 1
ATOM 731 N N . LEU A 1 98 ? -8.662 -1.072 10.214 1.00 98.62 98 LEU A N 1
ATOM 732 C CA . LEU A 1 98 ? -7.310 -1.388 9.737 1.00 98.62 98 LEU A CA 1
ATOM 733 C C . LEU A 1 98 ? -6.693 -0.208 8.973 1.00 98.62 98 LEU A C 1
ATOM 735 O O . LEU A 1 98 ? -7.310 0.311 8.038 1.00 98.62 98 LEU A O 1
ATOM 739 N N . LYS A 1 99 ? -5.476 0.202 9.344 1.00 98.62 99 LYS A N 1
ATOM 740 C CA . LYS A 1 99 ? -4.720 1.236 8.623 1.00 98.62 99 LYS A CA 1
ATOM 741 C C . LYS A 1 99 ? -3.863 0.620 7.520 1.00 98.62 99 LYS A C 1
ATOM 743 O O . LYS A 1 99 ? -3.485 -0.547 7.570 1.00 98.62 99 LYS A O 1
ATOM 748 N N . PHE A 1 100 ? -3.502 1.424 6.534 1.00 98.62 100 PHE A N 1
ATOM 749 C CA . PHE A 1 100 ? -2.762 0.983 5.358 1.00 98.62 100 PHE A CA 1
ATOM 750 C C . PHE A 1 100 ? -1.423 1.688 5.277 1.00 98.62 100 PHE A C 1
ATOM 752 O O . PHE A 1 100 ? -1.338 2.905 5.424 1.00 98.62 100 PHE A O 1
ATOM 759 N N . LEU A 1 101 ? -0.378 0.910 5.032 1.00 98.44 101 LEU A N 1
ATOM 760 C CA . LEU A 1 101 ? 0.954 1.401 4.736 1.00 98.44 101 LEU A CA 1
ATOM 761 C C . LEU A 1 101 ? 1.235 1.108 3.257 1.00 98.44 101 LEU A C 1
ATOM 7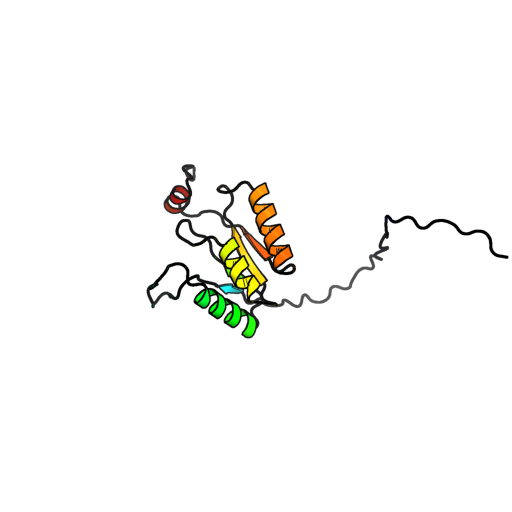63 O O . LEU A 1 101 ? 1.569 -0.015 2.884 1.00 98.44 101 LEU A O 1
ATOM 767 N N . VAL A 1 102 ? 1.016 2.103 2.400 1.00 98.19 102 VAL A N 1
ATOM 768 C CA . VAL A 1 102 ? 1.058 1.951 0.939 1.00 98.19 102 VAL A CA 1
ATOM 769 C C . VAL A 1 102 ? 2.471 2.221 0.442 1.00 98.19 102 VAL A C 1
ATOM 771 O O . VAL A 1 102 ? 2.977 3.334 0.595 1.00 98.19 102 VAL A O 1
ATOM 774 N N . ALA A 1 103 ? 3.114 1.217 -0.154 1.00 97.12 103 ALA A N 1
ATOM 775 C CA . ALA A 1 103 ? 4.427 1.399 -0.753 1.00 97.12 103 ALA A CA 1
ATOM 776 C C . ALA A 1 103 ? 4.341 2.312 -1.982 1.00 97.12 103 ALA A C 1
ATOM 778 O O . ALA A 1 103 ? 3.527 2.091 -2.884 1.00 97.12 103 ALA A O 1
ATOM 779 N N . HIS A 1 104 ? 5.206 3.320 -2.012 1.00 95.56 104 HIS A N 1
ATOM 780 C CA . HIS A 1 104 ? 5.328 4.270 -3.104 1.00 95.56 104 HIS A CA 1
ATOM 781 C C . HIS A 1 104 ? 6.791 4.438 -3.490 1.00 95.56 104 HIS A C 1
ATOM 783 O O . HIS A 1 104 ? 7.634 4.769 -2.653 1.00 95.56 104 HIS A O 1
ATOM 789 N N . ARG A 1 105 ? 7.073 4.257 -4.780 1.00 92.69 105 ARG A N 1
ATOM 790 C CA . ARG A 1 105 ? 8.367 4.572 -5.365 1.00 92.69 105 ARG A CA 1
ATOM 791 C C . ARG A 1 105 ? 8.315 5.925 -6.084 1.00 92.69 105 ARG A C 1
ATOM 793 O O . ARG A 1 105 ? 7.594 6.052 -7.078 1.00 92.69 105 ARG A O 1
ATOM 800 N N . PRO A 1 106 ? 9.087 6.925 -5.631 1.00 91.19 106 PRO A N 1
ATOM 801 C CA . PRO A 1 106 ? 9.213 8.193 -6.341 1.00 91.19 106 PRO A CA 1
ATOM 802 C C . PRO A 1 106 ? 9.876 8.028 -7.717 1.00 91.19 106 PRO A C 1
ATOM 804 O O . PRO A 1 106 ? 10.663 7.110 -7.931 1.00 91.19 106 PRO A O 1
ATOM 807 N N . GLY A 1 107 ? 9.599 8.958 -8.634 1.00 88.31 107 GLY A N 1
ATOM 808 C CA . GLY A 1 107 ? 10.282 9.059 -9.934 1.00 88.31 107 GLY A CA 1
ATOM 809 C C . GLY A 1 107 ? 9.493 8.533 -11.136 1.00 88.31 107 GLY A C 1
ATOM 810 O O . GLY A 1 107 ? 9.810 8.905 -12.259 1.00 88.31 107 GLY A O 1
ATOM 811 N N . PHE A 1 108 ? 8.435 7.750 -10.912 1.00 89.00 108 PHE A N 1
ATOM 812 C CA . PHE A 1 108 ? 7.623 7.149 -11.986 1.00 89.00 108 PHE A CA 1
ATOM 813 C C . PHE A 1 108 ? 6.250 7.798 -12.162 1.00 89.00 108 PHE A C 1
ATOM 815 O O . PHE A 1 108 ? 5.660 7.759 -13.237 1.00 89.00 108 PHE A O 1
ATOM 822 N N . ILE A 1 109 ? 5.755 8.449 -11.112 1.00 92.38 109 ILE A N 1
ATOM 823 C CA . ILE A 1 109 ? 4.582 9.318 -11.167 1.00 92.38 109 ILE A CA 1
ATOM 824 C C . ILE A 1 109 ? 4.976 10.707 -10.683 1.00 92.38 109 ILE A C 1
ATOM 826 O O . ILE A 1 109 ? 5.833 10.859 -9.809 1.00 92.38 109 ILE A O 1
ATOM 830 N N . SER A 1 110 ? 4.344 11.735 -11.252 1.00 95.94 110 SER A N 1
ATOM 831 C CA . SER A 1 110 ? 4.559 13.105 -10.790 1.00 95.94 110 SER A CA 1
ATOM 832 C C . SER A 1 110 ? 4.191 13.212 -9.303 1.00 95.94 110 SER A C 1
ATOM 834 O O . SER A 1 110 ? 3.120 12.733 -8.915 1.00 95.94 110 SER A O 1
ATOM 836 N N . PRO A 1 111 ? 5.018 13.857 -8.461 1.00 96.19 111 PRO A N 1
ATOM 837 C CA . PRO A 1 111 ? 4.768 13.937 -7.021 1.00 96.19 111 PRO A CA 1
ATOM 838 C C . PRO A 1 111 ? 3.433 14.615 -6.692 1.00 96.19 111 PRO A C 1
ATOM 840 O O . PRO A 1 111 ? 2.774 14.249 -5.722 1.00 96.19 111 PRO A O 1
ATOM 843 N N . THR A 1 112 ? 2.974 15.553 -7.526 1.00 98.00 112 THR A N 1
ATOM 844 C CA . THR A 1 112 ? 1.662 16.197 -7.351 1.00 98.00 112 THR A CA 1
ATOM 845 C C . THR A 1 112 ? 0.503 15.255 -7.679 1.00 98.00 112 THR A C 1
ATOM 847 O O . THR A 1 112 ? -0.568 15.357 -7.083 1.00 98.00 112 THR A O 1
ATOM 850 N N . VAL A 1 113 ? 0.695 14.305 -8.598 1.00 97.88 113 VAL A N 1
ATOM 851 C CA . VAL A 1 113 ? -0.283 13.245 -8.882 1.00 97.88 113 VAL A CA 1
ATOM 852 C C . VAL A 1 113 ? -0.324 12.257 -7.719 1.00 97.88 113 VAL A C 1
ATOM 854 O O . VAL A 1 113 ? -1.411 12.013 -7.201 1.00 97.88 113 VAL A O 1
ATOM 857 N N . ALA A 1 114 ? 0.839 11.792 -7.256 1.00 97.44 114 ALA A N 1
ATOM 858 C CA . ALA A 1 114 ? 0.959 10.891 -6.109 1.00 97.44 114 ALA A CA 1
ATOM 859 C C . ALA A 1 114 ? 0.279 11.470 -4.859 1.00 97.44 114 ALA A C 1
ATOM 861 O O . ALA A 1 114 ? -0.557 10.821 -4.235 1.00 97.44 114 ALA A O 1
ATOM 862 N N . ALA A 1 115 ? 0.565 12.737 -4.543 1.00 97.88 115 ALA A N 1
ATOM 863 C CA . ALA A 1 115 ? -0.033 13.429 -3.406 1.00 97.88 115 ALA A CA 1
ATOM 864 C C . ALA A 1 115 ? -1.566 13.464 -3.489 1.00 97.88 115 ALA A C 1
ATOM 866 O O . ALA A 1 115 ? -2.241 13.169 -2.504 1.00 97.88 115 ALA A O 1
ATOM 867 N N . ARG A 1 116 ? -2.131 13.769 -4.669 1.00 98.31 116 ARG A N 1
ATOM 868 C CA . ARG A 1 116 ? -3.590 13.743 -4.868 1.00 98.31 116 ARG A CA 1
ATOM 869 C C . ARG A 1 116 ? -4.161 12.335 -4.717 1.00 98.31 116 ARG A C 1
ATOM 871 O O . ARG A 1 116 ? -5.222 12.197 -4.116 1.00 98.31 116 ARG A O 1
ATOM 878 N N . GLN A 1 117 ? -3.480 11.305 -5.223 1.00 98.25 117 GLN A N 1
ATOM 879 C CA . GLN A 1 117 ? -3.922 9.913 -5.082 1.00 98.25 117 GLN A CA 1
ATOM 880 C C . GLN A 1 117 ? -3.976 9.488 -3.609 1.00 98.25 117 GLN A C 1
ATOM 882 O O . GLN A 1 117 ? -5.014 9.002 -3.161 1.00 98.25 117 GLN A O 1
ATOM 887 N N . PHE A 1 118 ? -2.912 9.737 -2.839 1.00 98.12 118 PHE A N 1
ATOM 888 C CA . PHE A 1 118 ? -2.875 9.376 -1.418 1.00 98.12 118 PHE A CA 1
ATOM 889 C C . PHE A 1 118 ? -3.864 10.185 -0.584 1.00 98.12 118 PHE A C 1
ATOM 891 O O . PHE A 1 118 ? -4.572 9.599 0.229 1.00 98.12 118 PHE A O 1
ATOM 898 N N . ALA A 1 119 ? -3.980 11.494 -0.823 1.00 98.25 119 ALA A N 1
ATOM 899 C CA . ALA A 1 119 ? -4.969 12.326 -0.139 1.00 98.25 119 ALA A CA 1
ATOM 900 C C . ALA A 1 119 ? -6.408 11.873 -0.440 1.00 98.25 119 ALA A C 1
ATOM 902 O O . ALA A 1 119 ? -7.244 11.828 0.457 1.00 98.25 119 ALA A O 1
ATOM 903 N N . THR A 1 120 ? -6.695 11.487 -1.687 1.00 98.56 120 THR A N 1
ATOM 904 C CA . THR A 1 120 ? -8.014 10.956 -2.069 1.00 98.56 120 THR A CA 1
ATOM 905 C C . THR A 1 120 ? -8.314 9.647 -1.343 1.00 98.56 120 THR A C 1
ATOM 907 O O . THR A 1 120 ? -9.387 9.495 -0.762 1.00 98.56 120 THR A O 1
ATOM 910 N N . LEU A 1 121 ? -7.358 8.713 -1.343 1.00 98.44 121 LEU A N 1
ATOM 911 C CA . LEU A 1 121 ? -7.502 7.436 -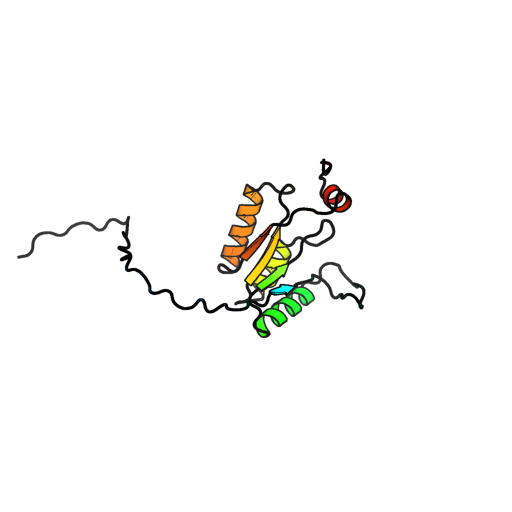0.648 1.00 98.44 121 LEU A CA 1
ATOM 912 C C . LEU A 1 121 ? -7.701 7.631 0.862 1.00 98.44 121 LEU A C 1
ATOM 914 O O . LEU A 1 121 ? -8.562 6.981 1.449 1.00 98.44 121 LEU A O 1
ATOM 918 N N . ASP A 1 122 ? -6.930 8.529 1.476 1.00 98.44 122 ASP A N 1
ATOM 919 C CA . ASP A 1 122 ? -7.023 8.848 2.901 1.00 98.44 122 ASP A CA 1
ATOM 920 C C . ASP A 1 122 ? -8.398 9.408 3.289 1.00 98.44 122 ASP A C 1
ATOM 922 O O . ASP A 1 122 ? -9.006 8.964 4.260 1.00 98.44 122 ASP A O 1
ATOM 926 N N . VAL A 1 123 ? -8.958 10.313 2.483 1.00 98.19 123 VAL A N 1
ATOM 927 C CA . VAL A 1 123 ? -10.319 10.819 2.714 1.00 98.19 123 VAL A CA 1
ATOM 928 C C . VAL A 1 123 ? -11.354 9.699 2.586 1.00 98.19 123 VAL A C 1
ATOM 930 O O . VAL A 1 123 ? -12.239 9.589 3.433 1.00 98.19 123 VAL A O 1
ATOM 933 N N . PHE A 1 124 ? -11.247 8.840 1.568 1.00 97.69 124 PHE A N 1
ATOM 934 C CA . PHE A 1 124 ? -12.207 7.750 1.364 1.00 97.69 124 PHE A CA 1
ATOM 935 C C . PHE A 1 124 ? -12.149 6.663 2.431 1.00 97.69 124 PHE A C 1
ATOM 937 O O . PHE A 1 124 ? -13.179 6.058 2.726 1.00 97.69 124 PHE A O 1
ATOM 944 N N . ASN A 1 125 ? -10.982 6.414 3.021 1.00 97.06 125 ASN A N 1
ATOM 945 C CA . ASN A 1 125 ? -10.849 5.406 4.066 1.00 97.06 125 ASN A CA 1
ATOM 946 C C . ASN A 1 125 ? -10.926 5.972 5.492 1.00 97.06 125 ASN A C 1
ATOM 948 O O . ASN A 1 125 ? -10.874 5.183 6.434 1.00 97.06 125 ASN A O 1
ATOM 952 N N . GLY A 1 126 ? -11.107 7.285 5.665 1.00 97.38 126 GLY A N 1
ATOM 953 C CA . GLY A 1 126 ? -11.300 7.916 6.972 1.00 97.38 126 GLY A CA 1
ATOM 954 C C . GLY A 1 126 ? -10.004 8.192 7.740 1.00 97.38 126 GLY A C 1
ATOM 955 O O . GLY A 1 126 ? -9.975 8.020 8.957 1.00 97.38 126 GLY A O 1
ATOM 956 N N . GLY A 1 127 ? -8.935 8.605 7.055 1.00 98.12 127 GLY A N 1
ATOM 957 C CA . GLY A 1 127 ? -7.661 8.971 7.686 1.00 98.12 127 GLY A CA 1
ATOM 958 C C . GLY A 1 127 ? -6.762 7.772 7.998 1.00 98.12 127 GLY A C 1
ATOM 959 O O . GLY A 1 127 ? -5.998 7.793 8.967 1.00 98.12 127 GLY A O 1
ATOM 960 N N . ARG A 1 128 ? -6.914 6.676 7.248 1.00 98.06 128 ARG A N 1
ATOM 961 C CA . ARG A 1 128 ? -6.252 5.388 7.500 1.00 98.06 128 ARG A CA 1
ATOM 962 C C . ARG A 1 128 ? -5.080 5.120 6.553 1.00 98.06 128 ARG A C 1
ATOM 964 O O . ARG A 1 128 ? -4.560 4.004 6.563 1.00 98.06 128 ARG A O 1
ATOM 971 N N . THR A 1 129 ? -4.621 6.099 5.771 1.00 98.38 129 THR A N 1
ATOM 972 C CA . THR A 1 129 ? -3.499 5.934 4.832 1.00 98.38 129 THR A CA 1
ATOM 973 C C . THR A 1 129 ? -2.191 6.486 5.396 1.00 98.38 129 THR A C 1
ATOM 975 O O . THR A 1 129 ? -2.089 7.643 5.787 1.00 98.38 129 THR A O 1
ATOM 978 N N . ALA A 1 130 ? -1.135 5.678 5.354 1.00 97.88 130 ALA A N 1
ATOM 979 C CA . ALA A 1 130 ? 0.249 6.118 5.478 1.00 97.88 130 ALA A CA 1
ATOM 980 C C . ALA A 1 130 ? 1.046 5.684 4.245 1.00 97.88 130 ALA A C 1
ATOM 982 O O . ALA A 1 130 ? 0.765 4.646 3.644 1.00 97.88 130 ALA A O 1
ATOM 983 N N . VAL A 1 131 ? 2.057 6.469 3.878 1.00 97.38 131 VAL A N 1
ATOM 984 C CA . VAL A 1 131 ? 2.896 6.203 2.705 1.00 97.38 131 VAL A CA 1
ATOM 985 C C . VAL A 1 131 ? 4.236 5.631 3.152 1.00 97.38 131 VAL A C 1
ATOM 987 O O . VAL A 1 131 ? 4.921 6.215 3.990 1.00 97.38 131 VAL A O 1
ATOM 990 N N . HIS A 1 132 ? 4.624 4.504 2.565 1.00 96.44 132 HIS A N 1
ATOM 991 C CA . HIS A 1 132 ? 5.944 3.908 2.717 1.00 96.44 132 HIS A CA 1
ATOM 992 C C . HIS A 1 132 ? 6.787 4.252 1.493 1.00 96.44 132 HIS A C 1
ATOM 994 O O . HIS A 1 132 ? 6.649 3.647 0.431 1.00 96.44 132 HIS A O 1
ATOM 1000 N N . ILE A 1 133 ? 7.636 5.265 1.640 1.00 95.12 133 ILE A N 1
ATOM 1001 C CA . ILE A 1 133 ? 8.541 5.690 0.576 1.00 95.12 133 ILE A CA 1
ATOM 1002 C C . ILE A 1 133 ? 9.679 4.680 0.468 1.00 95.12 133 ILE A C 1
ATOM 1004 O O . ILE A 1 133 ? 10.438 4.501 1.419 1.00 95.12 133 ILE A O 1
ATOM 1008 N N . ILE A 1 134 ? 9.800 4.050 -0.696 1.00 91.75 134 ILE A N 1
ATOM 1009 C CA . ILE A 1 134 ? 10.860 3.085 -0.991 1.00 91.75 134 ILE A CA 1
ATOM 1010 C C . ILE A 1 134 ? 11.760 3.604 -2.110 1.00 91.75 134 ILE A C 1
ATOM 1012 O O . ILE A 1 134 ? 11.298 4.211 -3.079 1.00 91.75 134 ILE A O 1
ATOM 1016 N N . THR A 1 135 ? 13.058 3.342 -1.992 1.00 82.94 135 THR A N 1
ATOM 1017 C CA . THR A 1 135 ? 14.028 3.571 -3.064 1.00 82.94 135 THR A CA 1
ATOM 1018 C C . THR A 1 135 ? 14.192 2.277 -3.862 1.00 82.94 135 THR A C 1
ATOM 1020 O O . THR A 1 135 ? 14.261 1.187 -3.296 1.00 82.94 135 THR A O 1
ATOM 1023 N N . GLY A 1 136 ? 14.190 2.358 -5.196 1.00 75.50 136 GLY A N 1
ATOM 1024 C CA . GLY A 1 136 ? 14.388 1.169 -6.029 1.00 75.50 136 GLY A CA 1
ATOM 1025 C C . GLY A 1 136 ? 15.817 0.638 -5.892 1.00 75.50 136 GLY A C 1
ATOM 1026 O O . GLY A 1 136 ? 16.775 1.298 -6.290 1.00 75.50 136 GLY A O 1
ATOM 1027 N N . GLY A 1 137 ? 15.966 -0.551 -5.309 1.00 77.19 137 GLY A N 1
ATOM 1028 C CA . GLY A 1 137 ? 17.272 -1.164 -5.036 1.00 77.19 137 GLY A CA 1
ATOM 1029 C C . GLY A 1 137 ? 17.879 -1.929 -6.217 1.00 77.19 137 GLY A C 1
ATOM 1030 O O . GLY A 1 137 ? 19.092 -2.117 -6.259 1.00 77.19 137 GLY A O 1
ATOM 1031 N N . ASP A 1 138 ? 17.077 -2.306 -7.214 1.00 85.25 138 ASP A N 1
ATOM 1032 C CA . ASP A 1 138 ? 17.485 -3.151 -8.344 1.00 85.25 138 ASP A CA 1
ATOM 1033 C C . ASP A 1 138 ? 17.318 -2.402 -9.674 1.00 85.25 138 ASP A C 1
ATOM 1035 O O . ASP A 1 138 ? 16.232 -1.930 -10.003 1.00 85.25 138 ASP A O 1
ATOM 1039 N N . ASP A 1 139 ? 18.398 -2.291 -10.450 1.00 86.00 139 ASP A N 1
ATOM 1040 C CA . ASP A 1 139 ? 18.383 -1.603 -11.743 1.00 86.00 139 ASP A CA 1
ATOM 1041 C C . ASP A 1 139 ? 17.504 -2.309 -12.772 1.00 86.00 139 ASP A C 1
ATOM 1043 O O . ASP A 1 139 ? 16.920 -1.661 -13.638 1.00 86.00 139 ASP A O 1
ATOM 1047 N N . LYS A 1 140 ? 17.431 -3.643 -12.738 1.00 88.62 140 LYS A N 1
ATOM 1048 C CA . LYS A 1 140 ? 16.565 -4.394 -13.652 1.00 88.62 140 LYS A CA 1
ATOM 1049 C C . LYS A 1 140 ? 15.108 -4.036 -13.396 1.00 88.62 140 LYS A C 1
ATOM 1051 O O . LYS A 1 140 ? 14.333 -3.8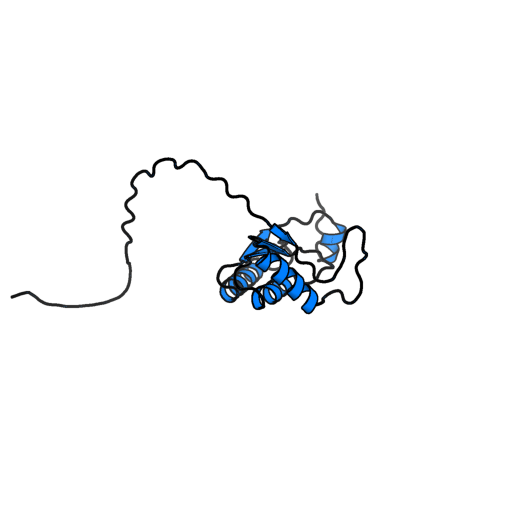61 -14.332 1.00 88.62 140 LYS A O 1
ATOM 1056 N N . GLU A 1 141 ? 14.758 -3.934 -12.126 1.00 89.06 141 GLU A N 1
ATOM 1057 C CA . GLU A 1 141 ? 13.407 -3.648 -11.682 1.00 89.06 141 GLU A CA 1
ATOM 1058 C C . GLU A 1 141 ? 13.041 -2.173 -11.923 1.00 89.06 141 GLU A C 1
ATOM 1060 O O . GLU A 1 141 ? 11.977 -1.908 -12.476 1.00 89.06 141 GLU A O 1
ATOM 1065 N N . LEU A 1 142 ? 13.968 -1.239 -11.686 1.00 89.75 142 LEU A N 1
ATOM 1066 C CA . LEU A 1 142 ? 13.837 0.172 -12.069 1.00 89.75 142 LEU A CA 1
ATOM 1067 C C . LEU A 1 142 ? 13.688 0.377 -13.587 1.00 89.75 142 LEU A C 1
ATOM 1069 O O . LEU A 1 142 ? 12.883 1.202 -14.020 1.00 89.75 142 LEU A O 1
ATOM 1073 N N . ARG A 1 143 ? 14.433 -0.379 -14.406 1.00 90.62 143 ARG A N 1
ATOM 1074 C CA . ARG A 1 143 ? 14.313 -0.345 -15.876 1.00 90.62 143 ARG A CA 1
ATOM 1075 C C . ARG A 1 143 ? 12.975 -0.879 -16.364 1.00 90.62 143 ARG A C 1
ATOM 1077 O O . ARG A 1 143 ? 12.482 -0.393 -17.376 1.00 90.62 143 ARG A O 1
ATOM 1084 N N . ALA A 1 144 ? 12.385 -1.849 -15.666 1.00 90.94 144 ALA A N 1
ATOM 1085 C CA . ALA A 1 144 ? 11.057 -2.355 -16.004 1.00 90.94 144 ALA A CA 1
ATOM 1086 C C . ALA A 1 144 ? 9.966 -1.284 -15.826 1.00 90.94 144 ALA A C 1
ATOM 1088 O O . ALA A 1 144 ? 9.007 -1.276 -16.591 1.00 90.94 144 ALA A O 1
ATOM 1089 N N . ASP A 1 145 ? 10.165 -0.341 -14.901 1.00 89.56 145 ASP A N 1
ATOM 1090 C CA . ASP A 1 145 ? 9.319 0.850 -14.749 1.00 89.56 145 ASP A CA 1
ATOM 1091 C C . ASP A 1 145 ? 9.766 2.035 -15.639 1.00 89.56 145 ASP A C 1
ATOM 1093 O O . ASP A 1 145 ? 9.156 3.102 -15.618 1.00 89.56 145 ASP A O 1
ATOM 1097 N N . GLY A 1 146 ? 10.825 1.874 -16.444 1.00 89.44 146 GLY A N 1
ATOM 1098 C CA . GLY A 1 146 ? 11.297 2.872 -17.413 1.00 89.44 146 GLY A CA 1
ATOM 1099 C C . GLY A 1 146 ? 12.428 3.793 -16.938 1.00 89.44 146 GLY A C 1
ATOM 1100 O O . GLY A 1 146 ? 12.774 4.744 -17.640 1.00 89.44 146 GLY A O 1
ATOM 1101 N N . SER A 1 147 ? 13.039 3.537 -15.776 1.00 87.44 147 SER A N 1
ATOM 1102 C CA . SER A 1 147 ? 14.222 4.286 -15.333 1.00 87.44 147 SER A CA 1
ATOM 1103 C C . SER A 1 147 ? 15.500 3.681 -15.916 1.00 87.44 147 SER A C 1
ATOM 1105 O O . SER A 1 147 ? 15.858 2.542 -15.623 1.00 87.44 147 SER A O 1
ATOM 1107 N N . HIS A 1 148 ? 16.213 4.463 -16.726 1.00 84.62 148 HIS A N 1
ATOM 1108 C CA . HIS A 1 148 ? 17.499 4.081 -17.326 1.00 84.62 148 HIS A CA 1
ATOM 1109 C C . HIS A 1 148 ? 18.701 4.787 -16.687 1.00 84.62 148 HIS A C 1
ATOM 1111 O O . HIS A 1 148 ? 19.813 4.696 -17.202 1.00 84.62 148 HIS A O 1
ATOM 1117 N N . ILE A 1 149 ? 18.477 5.495 -15.581 1.00 78.19 149 ILE A N 1
ATOM 1118 C CA . ILE A 1 149 ? 19.523 6.200 -14.845 1.00 78.19 149 ILE A CA 1
ATOM 1119 C C . ILE A 1 1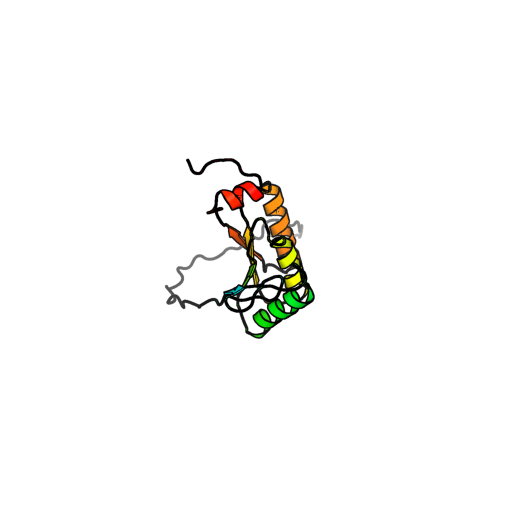49 ? 20.336 5.143 -14.083 1.00 78.19 149 ILE A C 1
ATOM 1121 O O . ILE A 1 149 ? 19.758 4.353 -13.334 1.00 78.19 149 ILE A O 1
ATOM 1125 N N . GLY A 1 150 ? 21.646 5.075 -14.330 1.00 63.41 150 GLY A N 1
ATOM 1126 C CA . GLY A 1 150 ? 22.556 4.196 -13.588 1.00 63.41 150 GLY A CA 1
ATOM 1127 C C . GLY A 1 150 ? 22.652 4.593 -12.112 1.00 63.41 150 GLY A C 1
ATOM 1128 O O . GLY A 1 150 ? 22.316 5.721 -11.745 1.00 63.41 150 GLY A O 1
ATOM 1129 N N . LYS A 1 151 ? 23.087 3.661 -11.257 1.00 61.31 151 LYS A N 1
ATOM 1130 C CA . LYS A 1 151 ? 23.462 3.944 -9.860 1.00 61.31 151 LYS A CA 1
ATOM 1131 C C . LYS A 1 151 ? 24.903 4.465 -9.801 1.00 61.31 151 LYS A C 1
ATOM 1133 O O . LYS A 1 151 ? 25.755 3.841 -9.169 1.00 61.31 151 LYS A O 1
ATOM 1138 N N . ASP A 1 152 ? 25.152 5.563 -10.501 1.00 57.19 152 ASP A N 1
ATOM 1139 C CA . ASP A 1 152 ? 26.471 6.192 -10.622 1.00 57.19 152 ASP A CA 1
ATOM 1140 C C . ASP A 1 152 ? 26.638 7.302 -9.573 1.00 57.19 152 ASP A C 1
ATOM 1142 O O . ASP A 1 152 ? 25.677 8.089 -9.383 1.00 57.19 152 ASP A O 1
#

Organism: NCBI:txid129137

Secondary structure (DSSP, 8-state):
-----------------------------PPPPEEE--SS---SSS---S-S--HHHHHHHHHHHHHTT-SEEEE---TTSPPHHHHHHHHHHH-SS-EEEEEE-TTSS-HHHHHHHHHHHHHHHTS-EEEEE-----HHHHHHTT------